Protein AF-A0A562IG93-F1 (afdb_monomer_lite)

Organism: Micromonospora olivasterospora (NCBI:txid1880)

Secondary structure (DSSP, 8-state):
-EEEEEETTEEEEE--SSTTTTBEEEE-GGGTPPEEE-B-TTSSBPBHHHHHHHHHHHHHHHHHHHTTT--TTS-PPP-------

Sequence (85 aa):
MYLSDDGCGFHTLLVLSGVERGNVWFDRRATCDDIVPLRNRDGTHASFTDFYLDWLTAAERVFVANWGRLRRFDIRAPIYEGRFD

Radius of gyration: 13.75 Å; chains: 1; bounding box: 31×28×36 Å

pLDDT: mean 80.72, std 16.41, range [36.28, 97.69]

Foldseek 3Di:
DWDDDLPLPKTKDADCDDPCHQFIWIDPCSVPDDTGFQADPVRHGHGPVNQVVQLVVQVVVQCVVQPPNDDPPSSDRPPSPPPPD

Structure (mmCIF, N/CA/C/O backbone):
data_AF-A0A562IG93-F1
#
_entry.id   AF-A0A562IG93-F1
#
loop_
_atom_site.group_PDB
_atom_site.id
_atom_site.type_symbol
_atom_site.label_atom_id
_atom_site.label_alt_id
_atom_site.label_comp_id
_atom_site.label_asym_id
_atom_site.label_entity_id
_atom_site.label_seq_id
_atom_site.pdbx_PDB_ins_code
_atom_site.Cartn_x
_atom_site.Cartn_y
_atom_site.Cartn_z
_atom_site.occupancy
_atom_site.B_iso_or_equiv
_atom_site.auth_seq_id
_atom_site.auth_comp_id
_atom_site.auth_asym_id
_atom_site.auth_atom_id
_atom_site.pdbx_PDB_model_num
ATOM 1 N N . MET A 1 1 ? -10.183 4.027 0.033 1.00 89.88 1 MET A N 1
ATOM 2 C CA . MET A 1 1 ? -9.911 4.824 -1.185 1.00 89.88 1 MET A CA 1
ATOM 3 C C . MET A 1 1 ? -8.935 4.060 -2.056 1.00 89.88 1 MET A C 1
ATOM 5 O O . MET A 1 1 ? -8.066 3.399 -1.510 1.00 89.88 1 MET A O 1
ATOM 9 N N . TYR A 1 2 ? -9.095 4.136 -3.372 1.00 88.12 2 TYR A N 1
ATOM 10 C CA . TYR A 1 2 ? -8.186 3.525 -4.337 1.00 88.12 2 TYR A CA 1
ATOM 11 C C . TYR A 1 2 ? -6.909 4.363 -4.508 1.00 88.12 2 TYR A C 1
ATOM 13 O O . TYR A 1 2 ? -7.025 5.572 -4.709 1.00 88.12 2 TYR A O 1
ATOM 21 N N . LEU A 1 3 ? -5.727 3.743 -4.400 1.00 86.06 3 LEU A N 1
ATOM 22 C CA . LEU A 1 3 ? -4.434 4.427 -4.542 1.00 86.06 3 LEU A CA 1
ATOM 23 C C . LEU A 1 3 ? -3.679 4.046 -5.820 1.00 86.06 3 LEU A C 1
ATOM 25 O O . LEU A 1 3 ? -3.117 4.928 -6.463 1.00 86.06 3 LEU A O 1
ATOM 29 N N . SER A 1 4 ? -3.636 2.758 -6.167 1.00 80.94 4 SER A N 1
ATOM 30 C CA . SER A 1 4 ? -2.790 2.241 -7.252 1.00 80.94 4 SER A CA 1
ATOM 31 C C . SER A 1 4 ? -3.418 1.030 -7.936 1.00 80.94 4 SER A C 1
ATOM 33 O O . SER A 1 4 ? -4.043 0.210 -7.259 1.00 80.94 4 SER A O 1
ATOM 35 N N . ASP A 1 5 ? -3.206 0.936 -9.255 1.00 81.62 5 ASP A N 1
ATOM 36 C CA . ASP A 1 5 ? -3.455 -0.267 -10.059 1.00 81.62 5 ASP A CA 1
ATOM 37 C C . ASP A 1 5 ? -2.183 -1.101 -10.071 1.00 81.62 5 ASP A C 1
ATOM 39 O O . ASP A 1 5 ? -1.156 -0.658 -10.590 1.00 81.62 5 ASP A O 1
ATOM 43 N N . ASP A 1 6 ? -2.258 -2.311 -9.532 1.00 77.25 6 ASP A N 1
ATOM 44 C CA . ASP A 1 6 ? -1.123 -3.231 -9.504 1.00 77.25 6 ASP A CA 1
ATOM 45 C C . ASP A 1 6 ? -1.197 -4.246 -10.670 1.00 77.25 6 ASP A C 1
ATOM 47 O O . ASP A 1 6 ? -0.374 -5.157 -10.791 1.00 77.25 6 ASP A O 1
ATOM 51 N N . GLY A 1 7 ? -2.146 -4.037 -11.595 1.00 76.62 7 GLY A N 1
ATOM 52 C CA . GLY A 1 7 ? -2.437 -4.889 -12.744 1.00 76.62 7 GLY A CA 1
ATOM 53 C C . GLY A 1 7 ? -3.316 -6.086 -12.383 1.00 76.62 7 GLY A C 1
ATOM 54 O O . GLY A 1 7 ? -3.484 -6.431 -11.222 1.00 76.62 7 GLY A O 1
ATOM 55 N N . CYS A 1 8 ? -3.901 -6.743 -13.389 1.00 80.06 8 CYS A N 1
ATOM 56 C CA . CYS A 1 8 ? -4.688 -7.978 -13.221 1.00 80.06 8 CYS A CA 1
ATOM 57 C C . CYS A 1 8 ? -5.838 -7.895 -12.190 1.00 80.06 8 CYS A C 1
ATOM 59 O O . CYS A 1 8 ? -6.268 -8.923 -11.679 1.00 80.06 8 CYS A O 1
ATOM 61 N N . GLY A 1 9 ? -6.350 -6.693 -11.899 1.00 81.00 9 GLY A N 1
ATOM 62 C CA . GLY A 1 9 ? -7.402 -6.471 -10.901 1.00 81.00 9 GLY A CA 1
ATOM 63 C C . GLY A 1 9 ? -6.910 -6.424 -9.450 1.00 81.00 9 GLY A C 1
ATOM 64 O O . GLY A 1 9 ? -7.740 -6.433 -8.540 1.00 81.00 9 GLY A O 1
ATOM 65 N N . PHE A 1 10 ? -5.595 -6.377 -9.235 1.00 84.19 10 PHE A N 1
ATOM 66 C CA . PHE A 1 10 ? -4.983 -6.104 -7.940 1.00 84.19 10 PHE A CA 1
ATOM 67 C C . PHE A 1 10 ? -4.912 -4.604 -7.688 1.00 84.19 10 PHE A C 1
ATOM 69 O O . PHE A 1 10 ? -4.594 -3.821 -8.587 1.00 84.19 10 PHE A O 1
ATOM 76 N N . HIS A 1 11 ? -5.188 -4.211 -6.449 1.00 87.38 11 HIS A N 1
ATOM 77 C CA . HIS A 1 11 ? -5.272 -2.804 -6.091 1.00 87.38 11 HIS A CA 1
ATOM 78 C C . HIS A 1 11 ? -4.703 -2.541 -4.702 1.00 87.38 11 HIS A C 1
ATOM 80 O O . HIS A 1 11 ? -4.959 -3.288 -3.756 1.00 87.38 11 HIS A O 1
ATOM 86 N N . THR A 1 12 ? -4.046 -1.397 -4.548 1.00 90.88 12 THR A N 1
ATOM 87 C CA . THR A 1 12 ? -3.671 -0.878 -3.232 1.00 90.88 12 THR A CA 1
ATOM 88 C C . THR A 1 12 ? -4.719 0.119 -2.739 1.00 90.88 12 THR A C 1
ATOM 90 O O . THR A 1 12 ? -5.132 1.043 -3.451 1.00 90.88 12 THR A O 1
ATOM 93 N N . LEU A 1 13 ? -5.167 -0.067 -1.498 1.00 94.56 13 LEU A N 1
ATOM 94 C CA . LEU A 1 13 ? -6.262 0.665 -0.870 1.00 94.56 13 LEU A CA 1
ATOM 95 C C . LEU A 1 13 ? -5.779 1.441 0.360 1.00 94.56 13 LEU A C 1
ATOM 97 O O . LEU A 1 13 ? -5.037 0.913 1.176 1.00 94.56 13 LEU A O 1
ATOM 101 N N . LEU A 1 14 ? -6.280 2.662 0.547 1.00 96.69 14 LEU A N 1
ATOM 102 C CA . LEU A 1 14 ? -6.148 3.438 1.785 1.00 96.69 14 LEU A CA 1
ATOM 103 C C . LEU A 1 14 ? -7.410 3.324 2.640 1.00 96.69 14 LEU A C 1
ATOM 105 O O . LEU A 1 14 ? -8.510 3.657 2.171 1.00 96.69 14 LEU A O 1
ATOM 109 N N . VAL A 1 15 ? -7.259 2.936 3.905 1.00 97.44 15 VAL A N 1
ATOM 110 C CA . VAL A 1 15 ? -8.359 2.939 4.874 1.00 97.44 15 VAL A CA 1
ATOM 111 C C . VAL A 1 15 ? -8.560 4.349 5.435 1.00 97.44 15 VAL A C 1
ATOM 113 O O . VAL A 1 15 ? -7.651 4.952 6.002 1.00 97.44 15 VAL A O 1
ATOM 116 N N . LEU A 1 16 ? -9.772 4.889 5.286 1.00 97.44 16 LEU A N 1
ATOM 117 C CA . LEU A 1 16 ? -10.090 6.278 5.653 1.00 97.44 16 LEU A CA 1
ATOM 118 C C . LEU A 1 16 ? -10.745 6.429 7.035 1.00 97.44 16 LEU A C 1
ATOM 120 O O . LEU A 1 16 ? -10.834 7.538 7.558 1.00 97.44 16 LEU A O 1
ATOM 124 N N . SER A 1 17 ? -11.214 5.339 7.639 1.00 96.38 17 SER A N 1
ATOM 125 C CA . SER A 1 17 ? -12.027 5.377 8.857 1.00 96.38 17 SER A CA 1
ATOM 126 C C . SER A 1 17 ? -11.831 4.136 9.723 1.00 96.38 17 SER A C 1
ATOM 128 O O . SER A 1 17 ? -11.424 3.091 9.227 1.00 96.38 17 SER A O 1
ATOM 130 N N . GLY A 1 18 ? -12.191 4.239 11.005 1.00 96.75 18 GLY A N 1
ATOM 131 C CA . GLY A 1 18 ? -12.043 3.152 11.974 1.00 96.75 18 GLY A CA 1
ATOM 132 C C . GLY A 1 18 ? -10.631 3.053 12.556 1.00 96.75 18 GLY A C 1
ATOM 133 O O . GLY A 1 18 ? -9.831 3.979 12.422 1.00 96.75 18 GLY A O 1
ATOM 134 N N . VAL A 1 19 ? -10.352 1.933 13.226 1.00 96.50 19 VAL A N 1
ATOM 135 C CA . VAL A 1 19 ? -9.072 1.677 13.916 1.00 96.50 19 VAL A CA 1
ATOM 136 C C . VAL A 1 19 ? -7.886 1.580 12.951 1.00 96.50 19 VAL A C 1
ATOM 138 O O . VAL A 1 19 ? -6.777 1.955 13.302 1.00 96.50 19 VAL A O 1
ATOM 141 N N . GLU A 1 20 ? -8.145 1.187 11.706 1.00 97.00 20 GLU A N 1
ATOM 142 C CA . GLU A 1 20 ? -7.140 1.039 10.648 1.00 97.00 20 GLU A CA 1
ATOM 143 C C . GLU A 1 20 ? -6.921 2.318 9.824 1.00 97.00 20 GLU A C 1
ATOM 145 O O . GLU A 1 20 ? -6.236 2.291 8.802 1.00 97.00 20 GLU A O 1
ATOM 150 N N . ARG A 1 21 ? -7.524 3.451 10.215 1.00 97.69 21 ARG A N 1
ATOM 151 C CA . ARG A 1 21 ? -7.410 4.709 9.464 1.00 97.69 21 ARG A CA 1
ATOM 152 C C . ARG A 1 21 ? -5.943 5.100 9.271 1.00 97.69 21 ARG A C 1
ATOM 154 O O . ARG A 1 21 ? -5.216 5.280 10.242 1.00 97.69 21 ARG A O 1
ATOM 161 N N . GLY A 1 22 ? -5.573 5.360 8.019 1.00 97.44 22 GLY A N 1
ATOM 162 C CA . GLY A 1 22 ? -4.221 5.763 7.628 1.00 97.44 22 GLY A CA 1
ATOM 163 C C . GLY A 1 22 ? -3.328 4.605 7.182 1.00 97.44 22 GLY A C 1
ATOM 164 O O . GLY A 1 22 ? -2.278 4.870 6.599 1.00 97.44 22 GLY A O 1
ATOM 165 N N . ASN A 1 23 ? -3.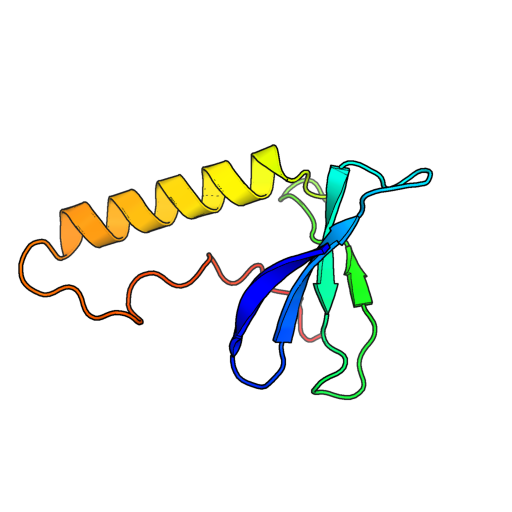761 3.356 7.382 1.00 97.12 23 ASN A N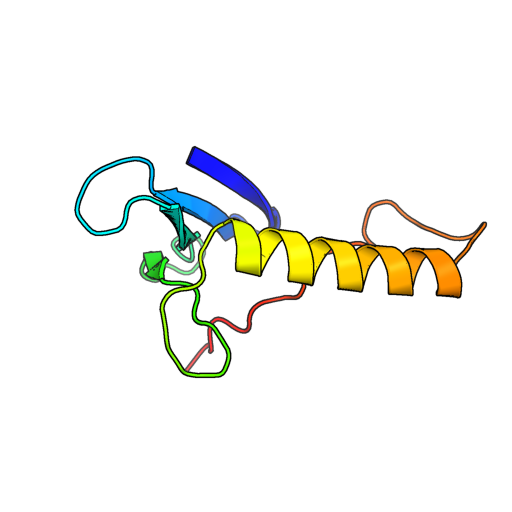 1
ATOM 166 C CA . ASN A 1 23 ? -3.051 2.171 6.911 1.00 97.12 23 ASN A CA 1
ATOM 167 C C . ASN A 1 23 ? -3.453 1.809 5.478 1.00 97.12 23 ASN A C 1
ATOM 169 O O . ASN A 1 23 ? -4.585 2.062 5.038 1.00 97.12 23 ASN A O 1
ATOM 173 N N . VAL A 1 24 ? -2.518 1.187 4.762 1.00 95.06 24 VAL A N 1
ATOM 174 C CA . VAL A 1 24 ? -2.718 0.687 3.401 1.00 95.06 24 VAL A CA 1
ATOM 175 C C . 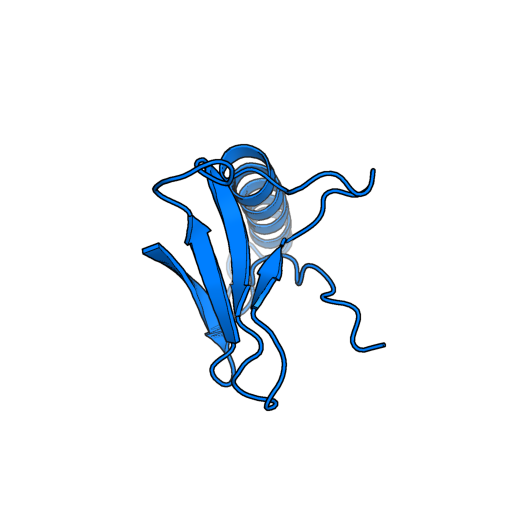VAL A 1 24 ? -2.920 -0.828 3.372 1.00 95.06 24 VAL A C 1
ATOM 177 O O . VAL A 1 24 ? -2.382 -1.576 4.188 1.00 95.06 24 VAL A O 1
ATOM 180 N N . TRP A 1 25 ? -3.765 -1.276 2.452 1.00 94.69 25 TRP A N 1
ATOM 181 C CA . TRP A 1 25 ? -4.209 -2.660 2.310 1.00 94.69 25 TRP A CA 1
ATOM 182 C C . TRP A 1 25 ? -4.083 -3.093 0.851 1.00 94.69 25 TRP A C 1
ATOM 184 O O . TRP A 1 25 ? -4.244 -2.274 -0.053 1.00 94.69 25 TRP A O 1
ATOM 194 N N . PHE A 1 26 ? -3.828 -4.376 0.627 1.00 90.81 26 PHE A N 1
ATOM 195 C CA . PHE A 1 26 ? -3.731 -4.969 -0.699 1.00 90.81 26 PHE A CA 1
ATOM 196 C C . PHE A 1 26 ? -4.985 -5.791 -1.002 1.00 90.81 26 PHE A C 1
ATOM 198 O O . PHE A 1 26 ? -5.349 -6.701 -0.253 1.00 90.81 26 PHE A O 1
ATOM 205 N N . ASP A 1 27 ? -5.664 -5.443 -2.090 1.00 90.38 27 ASP A N 1
ATOM 206 C CA . ASP A 1 27 ? -6.849 -6.126 -2.592 1.00 90.38 27 ASP A CA 1
ATOM 207 C C . ASP A 1 27 ? -6.441 -7.237 -3.561 1.00 90.38 27 ASP A C 1
ATOM 209 O O . ASP A 1 27 ? -6.073 -6.973 -4.708 1.00 90.38 27 ASP A O 1
ATOM 213 N N . ARG A 1 28 ? -6.520 -8.485 -3.088 1.00 88.19 28 ARG A N 1
ATOM 214 C CA . ARG A 1 28 ? -6.201 -9.694 -3.862 1.00 88.19 28 ARG A CA 1
ATOM 215 C C . ARG A 1 28 ? -7.427 -10.421 -4.395 1.00 88.19 28 ARG A C 1
ATOM 217 O O . ARG A 1 28 ? -7.315 -11.525 -4.913 1.00 88.19 28 ARG A O 1
ATOM 224 N N . ARG A 1 29 ? -8.615 -9.813 -4.341 1.00 88.56 29 ARG A N 1
ATOM 225 C CA . ARG A 1 29 ? -9.860 -10.508 -4.716 1.00 88.56 29 ARG A CA 1
ATOM 226 C C . ARG A 1 29 ? -9.897 -10.977 -6.174 1.00 88.56 29 ARG A C 1
ATOM 228 O O . ARG A 1 29 ? -10.693 -11.855 -6.495 1.00 88.56 29 ARG A O 1
ATOM 235 N N . ALA A 1 30 ? -9.026 -10.452 -7.040 1.00 86.25 30 ALA A N 1
ATOM 236 C CA . ALA A 1 30 ? -8.828 -10.952 -8.401 1.00 86.25 30 ALA A CA 1
ATOM 237 C C . ALA A 1 30 ? -8.447 -12.446 -8.465 1.00 86.25 30 ALA A C 1
ATOM 239 O O . ALA A 1 30 ? -8.793 -13.114 -9.438 1.00 86.25 30 ALA A O 1
ATOM 240 N N . THR A 1 31 ? -7.798 -12.986 -7.426 1.00 85.62 31 THR A N 1
ATOM 241 C CA . THR A 1 31 ? -7.460 -14.415 -7.282 1.00 85.62 31 THR A CA 1
ATOM 242 C C . THR A 1 31 ? -8.373 -15.157 -6.306 1.00 85.62 31 THR A C 1
ATOM 244 O O . THR A 1 31 ? -8.025 -16.236 -5.842 1.00 85.62 31 THR A O 1
ATOM 247 N N . CYS A 1 32 ? -9.557 -14.609 -6.004 1.00 85.06 32 CYS A N 1
ATOM 248 C CA . CYS A 1 32 ? -10.459 -15.115 -4.961 1.00 85.06 32 CYS A CA 1
ATOM 249 C C . CYS A 1 32 ? -9.848 -15.108 -3.544 1.00 85.06 32 CYS A C 1
ATOM 251 O O . CYS A 1 32 ? -10.317 -15.839 -2.676 1.00 85.06 32 CYS A O 1
ATOM 253 N N . ASP A 1 33 ? -8.840 -14.265 -3.311 1.00 87.69 33 ASP A N 1
ATOM 254 C CA . ASP A 1 33 ? -8.194 -14.056 -2.014 1.00 87.69 33 ASP A CA 1
ATOM 255 C C . ASP A 1 33 ? -8.835 -12.921 -1.194 1.00 87.69 33 ASP A C 1
ATOM 257 O O . ASP A 1 33 ? -9.654 -12.136 -1.683 1.00 87.69 33 ASP A O 1
ATOM 261 N N . ASP A 1 34 ? -8.391 -12.795 0.059 1.00 91.81 34 ASP A N 1
ATOM 262 C CA . ASP A 1 34 ? -8.774 -11.719 0.970 1.00 91.81 34 ASP A CA 1
ATOM 263 C C . ASP A 1 34 ? -8.093 -10.376 0.664 1.00 91.81 34 ASP A C 1
ATOM 265 O O . ASP A 1 34 ? -6.998 -10.291 0.097 1.00 91.81 34 ASP A O 1
ATOM 269 N N . ILE A 1 35 ? -8.719 -9.304 1.155 1.00 92.31 35 ILE A N 1
ATOM 270 C CA . ILE A 1 35 ? -8.069 -8.000 1.303 1.00 92.31 35 ILE A CA 1
ATOM 271 C C . ILE A 1 35 ? -7.241 -8.046 2.589 1.00 92.31 35 ILE A C 1
ATOM 273 O O . ILE A 1 35 ? -7.786 -8.265 3.671 1.00 92.31 35 ILE A O 1
ATOM 277 N N . VAL A 1 36 ? -5.933 -7.827 2.479 1.00 92.56 36 VAL A N 1
ATOM 278 C CA . VAL A 1 36 ? -4.987 -7.997 3.593 1.00 92.56 36 VAL A CA 1
ATOM 279 C C . VAL A 1 36 ? -4.239 -6.698 3.890 1.00 92.56 36 VAL A C 1
ATOM 281 O O . VAL A 1 36 ? -3.988 -5.921 2.967 1.00 92.56 36 VAL A O 1
ATOM 284 N N . PRO A 1 37 ? -3.861 -6.428 5.153 1.00 93.06 37 PRO A N 1
ATOM 285 C CA . PRO A 1 37 ? -3.036 -5.269 5.465 1.00 93.06 37 PRO A CA 1
ATOM 286 C C . PRO A 1 37 ? -1.668 -5.420 4.799 1.00 93.06 37 PRO A C 1
ATOM 288 O O . PRO A 1 37 ? -1.033 -6.474 4.901 1.00 93.06 37 PRO A O 1
ATOM 291 N N . LEU A 1 38 ? -1.194 -4.354 4.154 1.00 90.69 38 LEU A N 1
ATOM 292 C CA . LEU A 1 38 ? 0.209 -4.281 3.767 1.00 90.69 38 LEU A CA 1
ATOM 293 C C . LEU A 1 38 ? 1.047 -4.161 5.033 1.00 90.69 38 LEU A C 1
ATOM 295 O O . LEU A 1 38 ? 0.665 -3.468 5.980 1.00 90.69 38 LEU A O 1
ATOM 299 N N . ARG A 1 39 ? 2.179 -4.861 5.063 1.00 89.88 39 ARG A N 1
ATOM 300 C CA . ARG A 1 39 ? 3.043 -4.905 6.238 1.00 89.88 39 ARG A CA 1
ATOM 301 C C . ARG A 1 39 ? 4.407 -4.313 5.938 1.00 89.88 39 ARG A C 1
ATOM 303 O O . ARG A 1 39 ? 5.022 -4.633 4.924 1.00 89.88 39 ARG A O 1
ATOM 310 N N . ASN A 1 40 ? 4.881 -3.496 6.869 1.00 86.81 40 ASN A N 1
ATOM 311 C CA . ASN A 1 40 ? 6.272 -3.084 6.943 1.00 86.81 40 ASN A CA 1
ATOM 312 C C . ASN A 1 40 ? 7.161 -4.304 7.230 1.00 86.81 40 ASN A C 1
ATOM 314 O O . ASN A 1 40 ? 6.696 -5.372 7.639 1.00 86.81 40 ASN A O 1
ATOM 318 N N . ARG A 1 41 ? 8.477 -4.142 7.061 1.00 83.56 41 ARG A N 1
ATOM 319 C CA . ARG A 1 41 ? 9.454 -5.222 7.288 1.00 83.56 41 ARG A CA 1
ATOM 320 C C . ARG A 1 41 ? 9.432 -5.779 8.718 1.00 83.56 41 ARG A C 1
ATOM 322 O O . ARG A 1 41 ? 9.788 -6.935 8.928 1.00 83.56 41 ARG A O 1
ATOM 329 N N . ASP A 1 42 ? 9.033 -4.966 9.687 1.00 86.88 42 ASP A N 1
ATOM 330 C CA . ASP A 1 42 ? 8.879 -5.347 11.093 1.00 86.88 42 ASP A CA 1
ATOM 331 C C . ASP A 1 42 ? 7.528 -6.027 11.403 1.00 86.88 42 ASP A C 1
ATOM 333 O O . ASP A 1 42 ? 7.271 -6.405 12.544 1.00 86.88 42 ASP A O 1
ATOM 337 N N . GLY A 1 43 ? 6.665 -6.206 10.397 1.00 87.75 43 GLY A N 1
ATOM 338 C CA . GLY A 1 43 ? 5.350 -6.831 10.519 1.00 87.75 43 GLY A CA 1
ATOM 339 C C . GLY A 1 43 ? 4.223 -5.878 10.924 1.00 87.75 43 GLY A C 1
ATOM 340 O O . GLY A 1 43 ? 3.064 -6.308 10.945 1.00 87.75 43 GLY A O 1
ATOM 341 N N . THR A 1 44 ? 4.518 -4.605 11.211 1.00 91.38 44 THR A N 1
ATOM 342 C CA . THR A 1 44 ? 3.492 -3.585 11.488 1.00 91.38 44 THR A CA 1
ATOM 343 C C . THR A 1 44 ? 2.680 -3.266 10.234 1.00 91.38 44 THR A C 1
ATOM 345 O O . THR A 1 44 ? 3.126 -3.530 9.119 1.00 91.38 44 THR A O 1
ATOM 348 N N . HIS A 1 45 ? 1.463 -2.739 10.392 1.00 93.88 45 HIS A N 1
ATOM 349 C CA . HIS A 1 45 ? 0.677 -2.289 9.240 1.00 93.88 45 HIS A CA 1
ATOM 350 C C . HIS A 1 45 ? 1.360 -1.073 8.615 1.00 93.88 45 HIS A C 1
ATOM 352 O O . HIS A 1 45 ? 1.695 -0.125 9.322 1.00 93.88 45 HIS A O 1
ATOM 358 N N . ALA A 1 46 ? 1.555 -1.112 7.301 1.00 93.56 46 ALA A N 1
ATOM 359 C CA . ALA A 1 46 ? 2.140 -0.005 6.569 1.00 93.56 46 ALA A CA 1
ATOM 360 C C . ALA A 1 46 ? 1.160 1.172 6.550 1.00 93.56 46 ALA A C 1
ATOM 362 O O . ALA A 1 46 ? -0.009 1.029 6.167 1.00 93.56 46 ALA A O 1
ATOM 363 N N . SER A 1 47 ? 1.639 2.345 6.953 1.00 95.81 47 SER A N 1
ATOM 364 C CA . SER A 1 47 ? 0.896 3.589 6.786 1.00 95.81 47 SER A CA 1
ATOM 365 C C . SER A 1 47 ? 0.970 4.071 5.336 1.00 95.81 47 SER A C 1
ATOM 367 O O . SER A 1 47 ? 1.821 3.644 4.552 1.00 95.81 47 SER A O 1
ATOM 369 N N . PHE A 1 48 ? 0.106 5.019 4.968 1.00 94.62 48 PHE A N 1
ATOM 370 C CA . PHE A 1 48 ? 0.224 5.707 3.680 1.00 94.62 48 PHE A CA 1
ATOM 371 C C . PHE A 1 48 ? 1.597 6.367 3.493 1.00 94.62 48 PHE A C 1
ATOM 373 O O . PHE A 1 48 ? 2.133 6.355 2.388 1.00 94.62 48 PHE A O 1
ATOM 380 N N . THR A 1 49 ? 2.169 6.925 4.563 1.00 95.56 49 THR A N 1
ATOM 381 C CA . THR A 1 49 ? 3.482 7.574 4.515 1.00 95.56 49 THR A CA 1
ATOM 382 C C . THR A 1 49 ? 4.583 6.566 4.208 1.00 95.56 49 THR A C 1
ATOM 384 O O . THR A 1 49 ? 5.404 6.839 3.336 1.00 95.56 49 THR A O 1
ATOM 387 N N . ASP A 1 50 ? 4.571 5.404 4.869 1.00 92.88 50 ASP A N 1
ATOM 388 C CA . ASP A 1 50 ? 5.552 4.336 4.630 1.00 92.88 50 ASP A CA 1
ATOM 389 C C . ASP A 1 50 ? 5.481 3.878 3.168 1.00 92.88 50 ASP A C 1
ATOM 391 O O . ASP A 1 50 ? 6.469 3.945 2.437 1.00 92.88 50 ASP A O 1
ATOM 395 N N . PHE A 1 51 ? 4.269 3.536 2.715 1.00 89.62 51 PHE A N 1
ATOM 396 C CA . PHE A 1 51 ? 3.997 3.124 1.340 1.00 89.62 51 PHE A CA 1
ATOM 397 C C . PHE A 1 51 ? 4.477 4.153 0.311 1.00 89.62 51 PHE A C 1
ATOM 399 O O . PHE A 1 51 ? 5.155 3.816 -0.661 1.00 89.62 51 PHE A O 1
ATOM 406 N N . TYR A 1 52 ? 4.119 5.423 0.511 1.00 89.94 52 TYR A N 1
ATOM 407 C CA . TYR A 1 52 ? 4.405 6.477 -0.453 1.00 89.94 52 TYR A CA 1
ATOM 408 C C . TYR A 1 52 ? 5.901 6.795 -0.539 1.00 89.94 52 TYR A C 1
ATOM 410 O O . TYR A 1 52 ? 6.415 7.005 -1.637 1.00 89.94 52 TYR A O 1
ATOM 418 N N . LEU A 1 53 ? 6.612 6.820 0.592 1.00 91.38 53 LEU A N 1
ATOM 419 C CA . LEU A 1 53 ? 8.048 7.104 0.606 1.00 91.38 53 LEU A CA 1
ATOM 420 C C . LEU A 1 53 ? 8.871 5.951 0.027 1.00 91.38 53 LEU A C 1
ATOM 422 O O . LEU A 1 53 ? 9.821 6.204 -0.720 1.00 91.38 53 LEU A O 1
ATOM 426 N N . ASP A 1 54 ? 8.493 4.704 0.307 1.00 86.00 54 ASP A N 1
ATOM 427 C CA . ASP A 1 54 ? 9.113 3.526 -0.305 1.00 86.00 54 ASP A CA 1
ATOM 428 C C . ASP A 1 54 ? 8.910 3.523 -1.822 1.00 86.00 54 ASP A C 1
ATOM 430 O O . ASP A 1 54 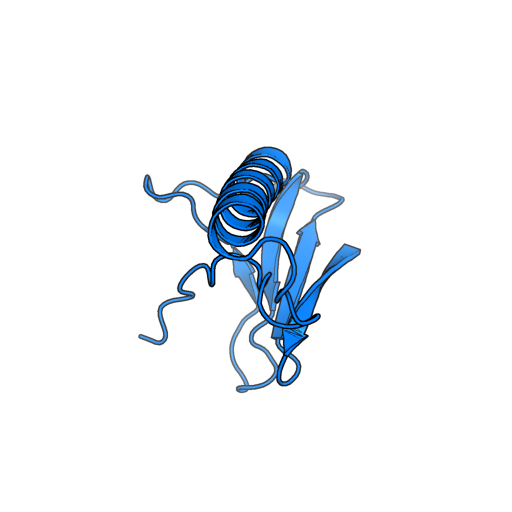? 9.865 3.348 -2.589 1.00 86.00 54 ASP A O 1
ATOM 434 N N . TRP A 1 55 ? 7.673 3.777 -2.262 1.00 86.12 55 TRP A N 1
ATOM 435 C CA . TRP A 1 55 ? 7.339 3.929 -3.674 1.00 86.12 55 TRP A CA 1
ATOM 436 C C . TRP A 1 55 ? 8.171 5.028 -4.338 1.00 86.12 55 TRP A C 1
ATOM 438 O O . TRP A 1 55 ? 8.798 4.785 -5.371 1.00 86.12 55 TRP A O 1
ATOM 448 N N . LEU A 1 56 ? 8.215 6.220 -3.736 1.00 87.94 56 LEU A N 1
ATOM 449 C CA . LEU A 1 56 ? 8.935 7.370 -4.279 1.00 87.94 56 LEU A CA 1
ATOM 450 C C . LEU A 1 56 ? 10.432 7.072 -4.393 1.00 87.94 56 LEU A C 1
ATOM 452 O O . LEU A 1 56 ? 11.032 7.298 -5.441 1.00 87.94 56 LEU A O 1
ATOM 456 N N . THR A 1 57 ? 11.013 6.473 -3.354 1.00 85.94 57 THR A N 1
ATOM 457 C CA . THR A 1 57 ? 12.425 6.071 -3.342 1.00 85.94 57 THR A CA 1
ATOM 458 C C . THR A 1 57 ? 12.730 5.064 -4.454 1.00 85.94 57 THR A C 1
ATOM 460 O O . THR A 1 57 ? 13.765 5.156 -5.120 1.00 85.94 57 THR A O 1
ATOM 463 N N . ALA A 1 58 ? 11.845 4.088 -4.684 1.00 79.94 58 ALA A N 1
ATOM 464 C CA . ALA A 1 58 ? 11.995 3.128 -5.775 1.00 79.94 58 ALA A CA 1
ATOM 465 C C . ALA A 1 58 ? 11.885 3.811 -7.149 1.00 79.94 58 ALA A C 1
ATOM 467 O O . ALA A 1 58 ? 12.721 3.572 -8.027 1.00 79.94 58 ALA A O 1
ATOM 468 N N . ALA A 1 59 ? 10.907 4.703 -7.315 1.00 81.50 59 ALA A N 1
ATOM 469 C CA . ALA A 1 59 ? 10.693 5.462 -8.541 1.00 81.50 59 ALA A CA 1
ATOM 470 C C . ALA A 1 59 ? 11.903 6.338 -8.897 1.00 81.50 59 ALA A C 1
ATOM 472 O O . ALA A 1 59 ? 12.361 6.316 -10.040 1.00 81.50 59 ALA A O 1
ATOM 473 N N . GLU A 1 60 ? 12.473 7.049 -7.922 1.00 85.50 60 GLU A N 1
ATOM 474 C CA . GLU A 1 60 ? 13.666 7.881 -8.105 1.00 85.50 60 GLU A CA 1
ATOM 475 C C . GLU A 1 60 ? 14.881 7.055 -8.545 1.00 85.50 60 GLU A C 1
ATOM 477 O O . GLU A 1 60 ? 15.610 7.459 -9.452 1.00 85.50 60 GLU A O 1
ATOM 482 N N . ARG A 1 61 ? 15.078 5.856 -7.978 1.00 82.06 61 ARG A N 1
ATOM 483 C CA . ARG A 1 61 ? 16.164 4.947 -8.393 1.00 82.06 61 ARG A CA 1
ATOM 484 C C . ARG A 1 61 ? 16.009 4.495 -9.839 1.00 82.06 61 ARG A C 1
ATOM 486 O O . ARG A 1 61 ? 16.980 4.529 -10.596 1.00 82.06 61 ARG A O 1
ATOM 493 N N . VAL A 1 62 ? 14.800 4.085 -10.229 1.00 76.81 62 VAL A N 1
ATOM 494 C CA . VAL A 1 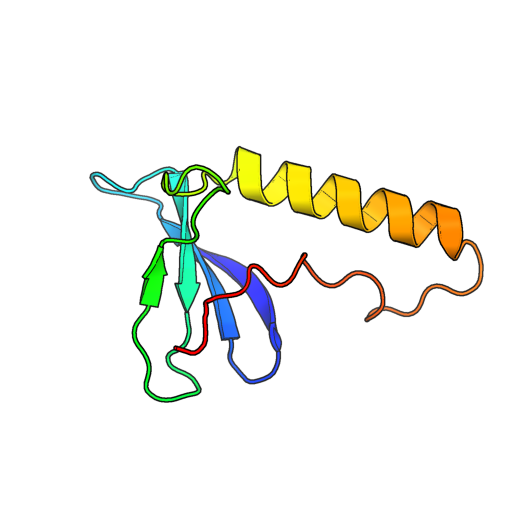62 ? 14.500 3.681 -11.611 1.00 76.81 62 VAL A CA 1
ATOM 495 C C . VAL A 1 62 ? 14.713 4.853 -12.560 1.00 76.81 62 VAL A C 1
ATOM 497 O O . VAL A 1 62 ? 15.335 4.683 -13.610 1.00 76.81 62 VAL A O 1
ATOM 500 N N . PHE A 1 63 ? 14.243 6.039 -12.175 1.00 80.56 63 PHE A N 1
ATOM 501 C CA . PHE A 1 63 ? 14.386 7.261 -12.951 1.00 80.56 63 PHE A CA 1
ATOM 502 C C . PHE A 1 63 ? 15.852 7.616 -13.200 1.00 80.56 63 PHE A C 1
ATOM 504 O O . PHE A 1 63 ? 16.247 7.804 -14.350 1.00 80.56 63 PHE A O 1
ATOM 511 N N . VAL A 1 64 ? 16.670 7.645 -12.143 1.00 81.00 64 VAL A N 1
ATOM 512 C CA . VAL A 1 64 ? 18.109 7.927 -12.241 1.00 81.00 64 VAL A CA 1
ATOM 513 C C . VAL A 1 64 ? 18.812 6.886 -13.112 1.00 81.00 64 VAL A C 1
ATOM 515 O O . VAL A 1 64 ? 19.629 7.245 -13.957 1.00 81.00 64 VAL A O 1
ATOM 518 N N . ALA A 1 65 ? 18.474 5.605 -12.955 1.00 78.25 65 ALA A N 1
ATOM 519 C CA . ALA A 1 65 ? 19.108 4.525 -13.707 1.00 78.25 65 ALA A CA 1
ATOM 520 C C . ALA A 1 65 ? 18.722 4.491 -15.198 1.00 78.25 65 ALA A C 1
ATOM 522 O O . ALA A 1 65 ? 19.506 4.015 -16.018 1.00 78.25 65 ALA A O 1
ATOM 523 N N . ASN A 1 66 ? 17.530 4.976 -15.564 1.00 72.69 66 ASN A N 1
ATOM 524 C CA . ASN A 1 66 ? 16.952 4.790 -16.902 1.00 72.69 66 ASN A CA 1
ATOM 525 C C . ASN A 1 66 ? 16.583 6.103 -17.606 1.00 72.69 66 ASN A C 1
ATOM 527 O O . ASN A 1 66 ? 15.790 6.098 -18.555 1.00 72.69 66 ASN A O 1
ATOM 531 N N . TRP A 1 67 ? 17.143 7.229 -17.160 1.00 68.81 67 TRP A N 1
ATOM 532 C CA . TRP A 1 67 ? 16.886 8.543 -17.745 1.00 68.81 67 TRP A CA 1
ATOM 533 C C . TRP A 1 67 ? 17.016 8.517 -19.283 1.00 68.81 67 TRP A C 1
ATOM 535 O O . TRP A 1 67 ? 18.015 8.057 -19.836 1.00 68.81 67 TRP A O 1
ATOM 545 N N . GLY A 1 68 ? 15.967 8.966 -19.985 1.00 68.12 68 GLY A N 1
ATOM 546 C CA . GLY A 1 68 ? 15.875 8.947 -21.455 1.00 68.12 68 GLY A CA 1
ATOM 547 C C . GLY A 1 68 ? 15.380 7.637 -22.096 1.00 68.12 68 GLY A C 1
ATOM 548 O O . GLY A 1 68 ? 15.227 7.589 -23.316 1.00 68.12 68 GLY A O 1
ATOM 549 N N . ARG A 1 69 ? 15.107 6.582 -21.313 1.00 70.19 69 ARG A N 1
ATOM 550 C CA . ARG A 1 69 ? 14.569 5.287 -21.794 1.00 70.19 69 ARG A CA 1
ATOM 551 C C . ARG A 1 69 ? 13.346 4.774 -21.027 1.00 70.19 69 ARG A C 1
ATOM 553 O O . ARG A 1 69 ? 12.837 3.709 -21.372 1.00 70.19 69 ARG A O 1
ATOM 560 N N . LEU A 1 70 ? 12.876 5.522 -20.028 1.00 62.88 70 LEU A N 1
ATOM 561 C CA . LEU A 1 70 ? 11.733 5.149 -19.196 1.00 62.88 70 LEU A CA 1
ATOM 562 C C . LEU A 1 70 ? 10.480 4.882 -20.033 1.00 62.88 70 LEU A C 1
ATOM 564 O O . LEU A 1 70 ? 10.028 5.728 -20.809 1.00 62.88 70 LEU A O 1
ATOM 568 N N . ARG A 1 71 ? 9.877 3.717 -19.817 1.00 62.69 71 ARG A N 1
ATOM 569 C CA . ARG A 1 71 ? 8.518 3.398 -20.244 1.00 62.69 71 ARG A CA 1
ATOM 570 C C . ARG A 1 71 ? 7.573 3.543 -19.059 1.00 62.69 71 ARG A C 1
ATOM 572 O O . ARG A 1 71 ? 7.948 3.367 -17.904 1.00 62.69 71 ARG A O 1
ATOM 579 N N . ARG A 1 72 ? 6.296 3.785 -19.362 1.00 53.44 72 ARG A N 1
ATOM 580 C CA . ARG A 1 72 ? 5.211 3.952 -18.376 1.00 53.44 72 ARG A CA 1
ATOM 581 C C . ARG A 1 72 ? 5.108 2.812 -17.346 1.00 53.44 72 ARG A C 1
ATOM 583 O O . ARG A 1 72 ? 4.545 3.026 -16.285 1.00 53.44 72 ARG A O 1
ATOM 590 N N . PHE A 1 73 ? 5.622 1.622 -17.656 1.00 54.66 73 PHE A N 1
ATOM 591 C CA . PHE A 1 73 ? 5.539 0.436 -16.798 1.00 54.66 73 PHE A CA 1
ATOM 592 C C . PHE A 1 73 ? 6.805 0.154 -15.978 1.00 54.66 73 PHE A C 1
ATOM 594 O O . PHE A 1 73 ? 6.800 -0.806 -15.215 1.00 54.66 73 PHE A O 1
ATOM 601 N N . ASP A 1 74 ? 7.868 0.948 -16.128 1.00 55.25 74 ASP A N 1
ATOM 602 C CA . ASP A 1 74 ? 9.139 0.704 -15.428 1.00 55.25 74 ASP A CA 1
ATOM 603 C C . ASP A 1 74 ? 9.080 1.159 -13.962 1.00 55.25 74 ASP A C 1
ATOM 605 O O . ASP A 1 74 ? 9.789 0.628 -13.112 1.00 55.25 74 ASP A O 1
ATOM 609 N N . ILE A 1 75 ? 8.194 2.109 -13.653 1.00 54.59 75 ILE A N 1
ATOM 610 C 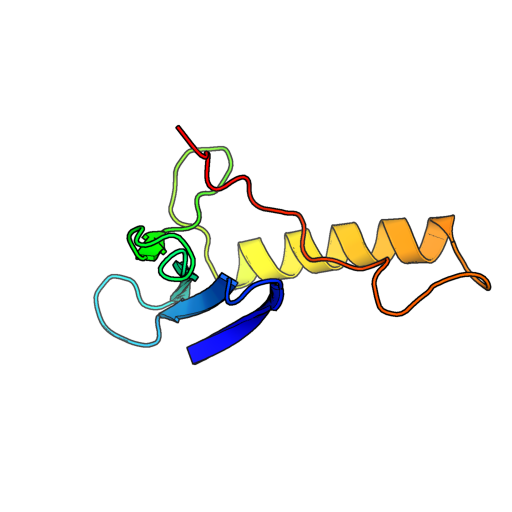CA . ILE A 1 75 ? 7.894 2.547 -12.290 1.00 54.59 75 ILE A CA 1
ATOM 611 C C . ILE A 1 75 ? 6.626 1.821 -11.846 1.00 54.59 75 ILE A C 1
ATOM 613 O O . ILE A 1 75 ? 5.526 2.372 -11.874 1.00 54.59 75 ILE A O 1
ATOM 617 N N . ARG A 1 76 ? 6.763 0.545 -11.488 1.00 57.22 76 ARG A N 1
ATOM 618 C CA . ARG A 1 76 ? 5.741 -0.112 -10.668 1.00 57.22 76 ARG A CA 1
ATOM 619 C C . ARG A 1 76 ? 5.986 0.263 -9.220 1.00 57.22 76 ARG A C 1
ATOM 621 O O . ARG A 1 76 ? 7.135 0.480 -8.830 1.00 57.22 76 ARG A O 1
ATOM 628 N N . ALA A 1 77 ? 4.917 0.325 -8.429 1.00 52.06 77 ALA A N 1
ATOM 629 C CA . ALA A 1 77 ? 5.106 0.278 -6.993 1.00 52.06 77 ALA A CA 1
ATOM 630 C C . ALA A 1 77 ? 5.982 -0.929 -6.652 1.00 52.06 77 ALA A C 1
ATOM 632 O O . ALA A 1 77 ? 5.878 -1.947 -7.353 1.00 52.06 77 ALA A O 1
ATOM 633 N N . PRO A 1 78 ? 6.886 -0.821 -5.656 1.00 52.19 78 PRO A N 1
ATOM 634 C CA . PRO A 1 78 ? 7.528 -2.011 -5.135 1.00 52.19 78 PRO A CA 1
ATOM 635 C C . PRO A 1 78 ? 6.400 -3.000 -4.890 1.00 52.19 78 PRO A C 1
ATOM 637 O O . PRO A 1 78 ? 5.422 -2.663 -4.221 1.00 52.19 78 PRO A O 1
ATOM 640 N N . ILE A 1 79 ? 6.477 -4.159 -5.546 1.00 48.19 79 ILE A N 1
ATOM 641 C CA . ILE A 1 79 ? 5.562 -5.247 -5.255 1.00 48.19 79 ILE A CA 1
ATOM 642 C C . ILE A 1 79 ? 5.867 -5.538 -3.796 1.00 48.19 79 ILE A C 1
ATOM 644 O O . ILE A 1 79 ? 6.876 -6.166 -3.481 1.00 48.19 79 ILE A O 1
ATOM 648 N N . TYR A 1 80 ? 5.060 -4.986 -2.894 1.00 49.25 80 TYR A N 1
ATOM 649 C CA . TYR A 1 80 ? 4.952 -5.547 -1.575 1.00 49.25 80 TYR A CA 1
ATOM 650 C C . TYR A 1 80 ? 4.524 -6.967 -1.874 1.00 49.25 80 TYR A C 1
ATOM 652 O O . TYR A 1 80 ? 3.446 -7.184 -2.430 1.00 49.25 80 TYR A O 1
ATOM 660 N N . GLU A 1 81 ? 5.439 -7.908 -1.655 1.00 44.53 81 GLU A N 1
ATOM 661 C CA . GLU A 1 81 ? 5.126 -9.320 -1.677 1.00 44.53 81 GLU A CA 1
ATOM 662 C C . GLU A 1 81 ? 4.033 -9.501 -0.623 1.00 44.53 81 GLU A C 1
ATOM 664 O O . GLU A 1 81 ? 4.293 -9.758 0.551 1.00 44.53 81 GLU A O 1
ATOM 669 N N . GLY A 1 82 ? 2.775 -9.342 -1.040 1.00 40.22 82 GLY A N 1
ATOM 670 C CA . GLY A 1 82 ? 1.727 -10.198 -0.548 1.00 40.22 82 GLY A CA 1
ATOM 671 C C . GLY A 1 82 ? 2.268 -11.576 -0.846 1.00 40.22 82 GLY A C 1
ATOM 672 O O . GLY A 1 82 ? 2.272 -11.992 -2.003 1.00 40.22 82 GLY A O 1
ATOM 673 N N . ARG A 1 83 ? 2.897 -12.190 0.161 1.00 36.28 83 ARG A N 1
ATOM 674 C CA . ARG A 1 83 ? 3.292 -13.583 0.085 1.00 36.28 83 ARG A CA 1
ATOM 675 C C . ARG A 1 83 ? 2.066 -14.301 -0.461 1.00 36.28 83 ARG A C 1
ATOM 677 O O . ARG A 1 83 ? 0.974 -14.186 0.084 1.00 36.28 83 ARG A O 1
ATOM 684 N N . PHE A 1 84 ? 2.242 -14.892 -1.630 1.00 38.41 84 PHE A N 1
ATOM 685 C CA . PHE A 1 84 ? 1.374 -15.950 -2.086 1.00 38.41 84 PHE A CA 1
ATOM 686 C C . PHE A 1 84 ? 1.914 -17.182 -1.362 1.00 38.41 84 PHE A C 1
ATOM 688 O O . PHE A 1 84 ? 2.747 -17.904 -1.911 1.00 38.41 84 PHE A O 1
ATOM 695 N N . ASP A 1 85 ? 1.624 -17.289 -0.066 1.00 42.69 85 ASP A N 1
ATOM 696 C CA . ASP A 1 85 ? 1.755 -18.552 0.656 1.00 42.69 85 ASP A CA 1
ATOM 697 C C . ASP A 1 85 ? 0.757 -19.591 0.125 1.00 42.69 85 ASP A C 1
ATOM 699 O O . ASP A 1 85 ? -0.357 -19.201 -0.296 1.00 42.69 85 ASP A O 1
#